Protein AF-A0A919LSC1-F1 (afdb_monomer)

Structure (mmCIF, N/CA/C/O backbone):
data_AF-A0A919LSC1-F1
#
_entry.id   AF-A0A919LSC1-F1
#
loop_
_atom_site.group_PDB
_atom_site.id
_atom_site.type_symbol
_atom_site.label_atom_id
_atom_site.label_alt_id
_atom_site.label_comp_id
_atom_site.label_asym_id
_atom_site.label_entity_id
_atom_site.label_seq_id
_atom_site.pdbx_PDB_ins_code
_atom_site.Cartn_x
_atom_site.Cartn_y
_atom_site.Cartn_z
_atom_site.occupancy
_atom_site.B_iso_or_equiv
_atom_site.auth_seq_id
_atom_site.auth_comp_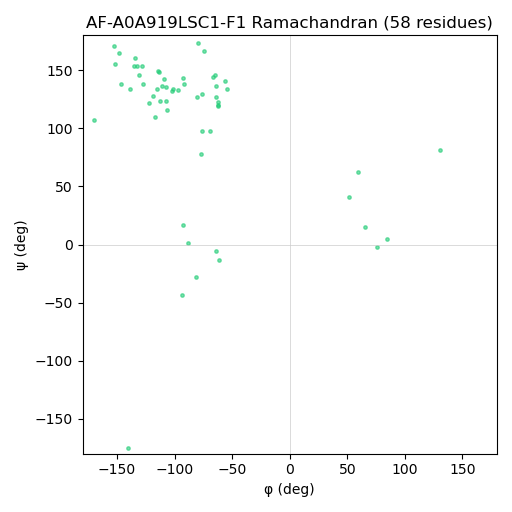id
_atom_site.auth_asym_id
_atom_site.auth_atom_id
_atom_site.pdbx_PDB_model_num
ATOM 1 N N . MET A 1 1 ? -12.049 -4.536 -7.360 1.00 62.03 1 MET A N 1
ATOM 2 C CA . MET A 1 1 ? -10.830 -4.489 -8.199 1.00 62.03 1 MET A CA 1
ATOM 3 C C . MET A 1 1 ? -10.147 -3.158 -7.933 1.00 62.03 1 MET A C 1
ATOM 5 O O . MET A 1 1 ? -10.845 -2.153 -7.936 1.00 62.03 1 MET A O 1
ATOM 9 N N . LEU A 1 2 ? -8.846 -3.139 -7.629 1.00 75.12 2 LEU A N 1
ATOM 10 C CA . LEU A 1 2 ? -8.112 -1.877 -7.479 1.00 75.12 2 LEU A CA 1
ATOM 11 C C . LEU A 1 2 ? -7.739 -1.364 -8.875 1.00 75.12 2 LEU A C 1
ATOM 13 O O . LEU A 1 2 ? -7.162 -2.141 -9.638 1.00 75.12 2 LEU A O 1
ATOM 17 N N . PRO A 1 3 ? -8.067 -0.112 -9.236 1.00 81.31 3 PRO A N 1
ATOM 18 C CA . PRO A 1 3 ? -7.595 0.453 -10.491 1.00 81.31 3 PRO A CA 1
ATOM 19 C C . PRO A 1 3 ? -6.069 0.580 -10.450 1.00 81.31 3 PRO A C 1
ATOM 21 O O . PRO A 1 3 ? -5.494 0.860 -9.393 1.00 81.31 3 PRO A O 1
ATOM 24 N N . LEU A 1 4 ? -5.417 0.387 -11.599 1.00 82.00 4 LEU A N 1
ATOM 25 C CA . LEU A 1 4 ? -3.988 0.652 -11.723 1.00 82.00 4 LEU A CA 1
ATOM 26 C C . LEU A 1 4 ? -3.751 2.149 -11.454 1.00 82.00 4 LEU A C 1
ATOM 28 O O . LEU A 1 4 ? -4.324 2.973 -12.169 1.00 82.00 4 LEU A O 1
ATOM 32 N N . PRO A 1 5 ? -2.964 2.530 -10.430 1.00 79.81 5 PRO A N 1
ATOM 33 C CA . PRO A 1 5 ? -2.738 3.937 -10.147 1.00 79.81 5 PRO A CA 1
ATOM 34 C C . PRO A 1 5 ? -1.939 4.587 -11.279 1.00 79.81 5 PRO A C 1
ATOM 36 O O . PRO A 1 5 ? -1.025 3.977 -11.836 1.00 79.81 5 PRO A O 1
ATOM 39 N N . GLU A 1 6 ? -2.247 5.845 -11.579 1.00 85.12 6 GLU A N 1
ATOM 40 C CA . GLU A 1 6 ? -1.490 6.628 -12.553 1.00 85.12 6 GLU A CA 1
ATOM 41 C C . GLU A 1 6 ? 0.002 6.685 -12.176 1.00 85.12 6 GLU A C 1
ATOM 43 O O . GLU A 1 6 ? 0.366 6.772 -10.998 1.00 85.12 6 GLU A O 1
ATOM 48 N N . GLY A 1 7 ? 0.873 6.596 -13.184 1.00 88.62 7 GLY A N 1
ATOM 49 C CA . GLY A 1 7 ? 2.326 6.569 -13.000 1.00 88.62 7 GLY A CA 1
ATOM 50 C C . GLY A 1 7 ? 2.919 5.188 -12.697 1.00 88.62 7 GLY A C 1
ATOM 51 O O . GLY A 1 7 ? 4.131 5.094 -12.494 1.00 88.62 7 GLY A O 1
ATOM 52 N N . TYR A 1 8 ? 2.113 4.121 -12.715 1.00 91.69 8 TYR A N 1
ATOM 53 C CA . TYR A 1 8 ? 2.572 2.738 -12.553 1.00 91.69 8 TYR A CA 1
ATOM 54 C C . TYR A 1 8 ? 2.361 1.903 -13.814 1.00 91.69 8 TYR A C 1
ATOM 56 O O . TYR A 1 8 ? 1.436 2.124 -14.589 1.00 91.69 8 TYR A O 1
ATOM 64 N N . THR A 1 9 ? 3.243 0.926 -14.009 1.00 92.88 9 THR A N 1
ATOM 65 C CA . THR A 1 9 ? 3.078 -0.127 -15.018 1.00 92.88 9 THR A CA 1
ATOM 66 C C . THR A 1 9 ? 2.117 -1.207 -14.510 1.00 92.88 9 THR A C 1
ATOM 68 O O . THR A 1 9 ? 1.775 -1.241 -13.330 1.00 92.88 9 THR A O 1
ATOM 71 N N . GLY A 1 10 ? 1.750 -2.167 -15.364 1.00 90.88 10 GLY A N 1
ATOM 72 C CA . GLY A 1 10 ? 0.967 -3.342 -14.956 1.00 90.88 10 GLY A CA 1
ATOM 73 C C . GLY A 1 10 ? 1.671 -4.283 -13.963 1.00 90.88 10 GLY A C 1
ATOM 74 O O . GLY A 1 10 ? 1.042 -5.220 -13.474 1.00 90.88 10 GLY A O 1
ATOM 75 N N . HIS A 1 11 ? 2.949 -4.057 -13.631 1.00 93.06 11 HIS A N 1
ATOM 76 C CA . HIS A 1 11 ? 3.677 -4.853 -12.643 1.00 93.06 11 HIS A CA 1
ATOM 77 C C . HIS A 1 11 ? 3.279 -4.461 -11.217 1.00 93.06 11 HIS A C 1
ATOM 79 O O . HIS A 1 11 ? 4.026 -3.773 -10.523 1.00 93.06 11 HIS A O 1
ATOM 85 N N . VAL A 1 12 ? 2.117 -4.942 -10.777 1.00 92.75 12 VAL A N 1
ATOM 86 C CA . VAL A 1 12 ? 1.613 -4.827 -9.403 1.00 92.75 12 VAL A CA 1
ATOM 87 C C . VAL A 1 12 ? 1.353 -6.230 -8.866 1.00 92.75 12 VAL A C 1
ATOM 89 O O . VAL A 1 12 ? 0.598 -6.987 -9.473 1.00 92.75 12 VAL A O 1
ATOM 92 N N . ARG A 1 13 ? 2.000 -6.608 -7.760 1.00 94.12 13 ARG A N 1
ATOM 93 C CA . ARG A 1 13 ? 1.982 -7.997 -7.276 1.00 94.12 13 ARG A CA 1
ATOM 94 C C . ARG A 1 13 ? 2.167 -8.127 -5.765 1.00 94.12 13 ARG A C 1
ATOM 96 O O . ARG A 1 13 ? 2.507 -7.165 -5.076 1.00 94.12 13 ARG A O 1
ATOM 103 N N . ASP A 1 14 ? 1.956 -9.357 -5.309 1.00 95.44 14 ASP A N 1
ATOM 104 C CA . ASP A 1 14 ? 2.308 -9.872 -3.984 1.00 95.44 14 ASP A CA 1
ATOM 105 C C . ASP A 1 14 ? 1.648 -9.111 -2.816 1.00 95.44 14 ASP A C 1
ATOM 107 O O . ASP A 1 14 ? 2.339 -8.504 -1.994 1.00 95.44 14 ASP A O 1
ATOM 111 N N . PRO A 1 15 ? 0.301 -9.120 -2.716 1.00 95.25 15 PRO A N 1
ATOM 112 C CA . PRO A 1 15 ? -0.393 -8.497 -1.597 1.00 95.25 15 PRO A CA 1
ATOM 113 C C . PRO A 1 15 ? -0.023 -9.154 -0.270 1.00 95.25 15 PRO A C 1
ATOM 115 O O . PRO A 1 15 ? -0.287 -10.335 -0.048 1.00 95.25 15 PRO A O 1
ATOM 118 N N . LYS A 1 16 ? 0.488 -8.348 0.663 1.00 97.50 16 LYS A N 1
ATOM 119 C CA . LYS A 1 16 ? 0.516 -8.695 2.087 1.00 97.50 16 LYS A CA 1
ATOM 120 C C . LYS A 1 16 ? -0.533 -7.865 2.808 1.00 97.50 16 LYS A C 1
ATOM 122 O O . LYS A 1 16 ? -0.411 -6.644 2.878 1.00 97.50 16 LYS A O 1
ATOM 127 N N . VAL A 1 17 ? -1.533 -8.545 3.360 1.00 97.56 17 VAL A N 1
ATOM 128 C CA . VAL A 1 17 ? -2.648 -7.943 4.098 1.00 97.56 17 VAL A CA 1
ATOM 129 C C . VAL A 1 17 ? -2.544 -8.302 5.574 1.00 97.56 17 VAL A C 1
ATOM 131 O O . VAL A 1 17 ? -2.273 -9.453 5.911 1.00 97.56 17 VAL A O 1
ATOM 134 N N . TRP A 1 18 ? -2.765 -7.332 6.458 1.00 97.88 18 TRP A N 1
ATOM 135 C CA . TRP A 1 18 ? -2.847 -7.571 7.899 1.00 97.88 18 TRP A CA 1
ATOM 136 C C . TRP A 1 18 ? -3.804 -6.590 8.579 1.00 97.88 18 TRP A C 1
ATOM 138 O O . TRP A 1 18 ? -4.189 -5.571 8.000 1.00 97.88 18 TRP A O 1
ATOM 148 N N . ARG A 1 19 ? -4.198 -6.911 9.814 1.00 97.69 19 ARG A N 1
ATOM 149 C CA . ARG A 1 19 ? -5.028 -6.057 10.666 1.00 97.69 19 ARG A CA 1
ATOM 150 C C . ARG A 1 19 ? -4.228 -5.623 11.886 1.00 97.69 19 ARG A C 1
ATOM 152 O O . ARG A 1 19 ? -3.594 -6.460 12.520 1.00 97.69 19 ARG A O 1
ATOM 159 N N . GLN A 1 20 ? -4.289 -4.341 12.217 1.00 97.44 20 GLN A N 1
ATOM 160 C CA . GLN A 1 20 ? -3.672 -3.774 13.412 1.00 97.44 20 GLN A CA 1
ATOM 161 C C . GLN A 1 20 ? -4.550 -2.633 13.929 1.00 97.44 20 GLN A C 1
ATOM 163 O O . GLN A 1 20 ? -5.089 -1.874 13.127 1.00 97.44 20 GLN A O 1
ATOM 168 N N . ASP A 1 21 ? -4.746 -2.546 15.246 1.00 96.44 21 ASP A N 1
ATOM 169 C CA . ASP A 1 21 ? -5.489 -1.455 15.900 1.00 96.44 21 ASP A CA 1
ATOM 170 C C . ASP A 1 21 ? -6.877 -1.201 15.285 1.00 96.44 21 ASP A C 1
ATOM 172 O O . ASP A 1 21 ? -7.306 -0.076 15.039 1.00 96.44 21 ASP A O 1
ATOM 176 N N . GLY A 1 22 ? -7.582 -2.289 14.963 1.00 96.31 22 GLY A N 1
ATOM 177 C CA . GLY A 1 22 ? -8.913 -2.236 14.360 1.00 96.31 22 GLY A CA 1
ATOM 178 C C . GLY A 1 22 ? -8.945 -1.875 12.870 1.00 96.31 22 GLY A C 1
ATOM 179 O O . GLY A 1 22 ? -10.025 -1.936 12.287 1.00 96.31 22 GLY A O 1
ATOM 180 N N . ARG A 1 23 ? -7.804 -1.593 12.230 1.00 97.25 23 ARG A N 1
ATOM 181 C CA . ARG A 1 23 ? -7.699 -1.169 10.826 1.00 97.25 23 ARG A CA 1
ATOM 182 C C . ARG A 1 23 ? -6.992 -2.209 9.956 1.00 97.25 23 ARG A C 1
ATOM 184 O O . ARG A 1 23 ? -6.111 -2.931 10.422 1.00 97.25 23 ARG A O 1
ATOM 191 N N . TRP A 1 24 ? -7.380 -2.292 8.686 1.00 97.81 24 TRP A N 1
ATOM 192 C CA . TRP A 1 24 ? -6.726 -3.146 7.695 1.00 97.81 24 TRP A CA 1
ATOM 193 C C .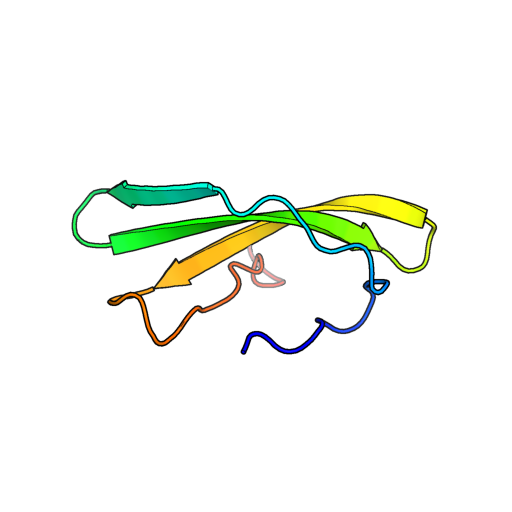 TRP A 1 24 ? -5.643 -2.385 6.943 1.00 97.81 24 TRP A C 1
ATOM 195 O O . TRP A 1 24 ? -5.817 -1.213 6.601 1.00 97.81 24 TRP A O 1
ATOM 205 N N . TYR A 1 25 ? -4.556 -3.086 6.643 1.00 97.12 25 TYR A N 1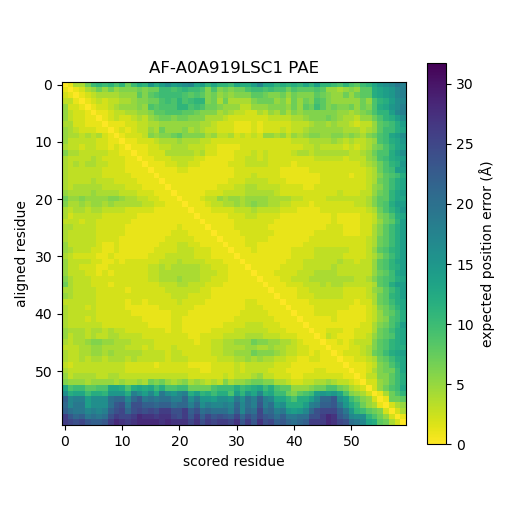
ATOM 206 C CA . TYR A 1 25 ? -3.414 -2.588 5.893 1.00 97.12 25 TYR A CA 1
ATOM 207 C C . TYR A 1 25 ? -3.058 -3.567 4.780 1.00 97.12 25 TYR A C 1
ATOM 209 O O . TYR A 1 25 ? -3.195 -4.782 4.939 1.00 97.12 25 TYR A O 1
ATOM 217 N N . MET A 1 26 ? -2.595 -3.031 3.656 1.00 97.06 26 MET A N 1
ATOM 218 C CA . MET A 1 26 ? -2.080 -3.815 2.540 1.00 97.06 26 MET A CA 1
ATOM 219 C C . MET A 1 26 ? -0.842 -3.145 1.970 1.00 97.06 26 MET A C 1
ATOM 221 O O . MET A 1 26 ? -0.858 -1.941 1.707 1.00 97.06 26 MET A O 1
ATOM 225 N N . VAL A 1 27 ? 0.205 -3.934 1.738 1.00 96.69 27 VAL A N 1
ATOM 226 C CA . VAL A 1 27 ? 1.337 -3.523 0.904 1.00 96.69 27 VAL A CA 1
ATOM 227 C C . VAL A 1 27 ? 1.342 -4.287 -0.414 1.00 96.69 27 VAL A C 1
ATOM 229 O O . VAL A 1 27 ? 1.013 -5.473 -0.439 1.00 96.69 27 VAL A O 1
ATOM 232 N N . LEU A 1 28 ? 1.715 -3.595 -1.491 1.00 95.81 28 LEU A 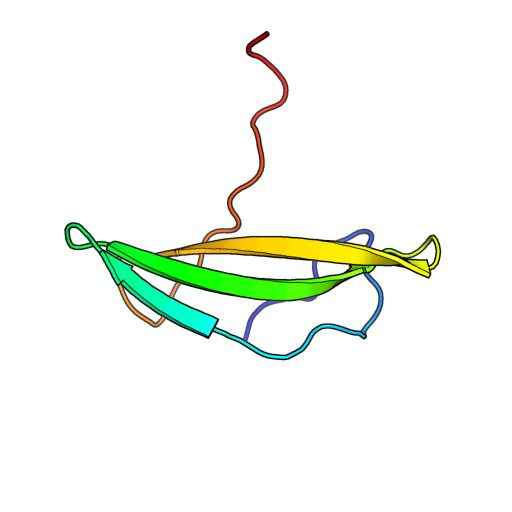N 1
ATOM 233 C CA . LEU A 1 28 ? 1.925 -4.162 -2.826 1.00 95.81 28 LEU A CA 1
ATOM 234 C C . LEU A 1 28 ? 3.306 -3.772 -3.344 1.00 95.81 28 LEU A C 1
ATOM 236 O O . LEU A 1 28 ? 3.710 -2.609 -3.228 1.00 95.81 28 LEU A O 1
ATOM 240 N N . GLY A 1 29 ? 3.993 -4.723 -3.973 1.00 96.00 29 GLY A N 1
ATOM 241 C CA . GLY A 1 29 ? 5.129 -4.417 -4.833 1.00 96.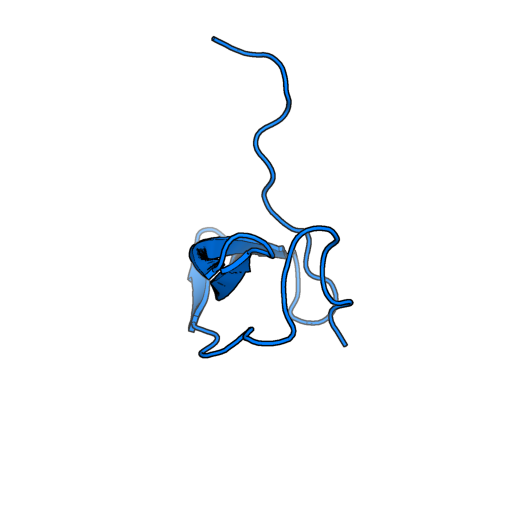00 29 GLY A CA 1
ATOM 242 C C . GLY A 1 29 ? 4.624 -3.864 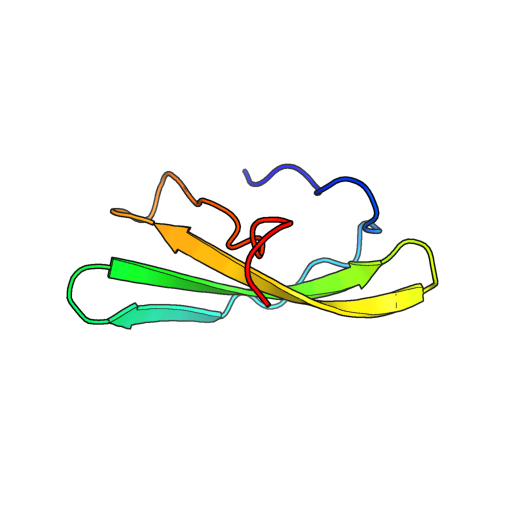-6.162 1.00 96.00 29 GLY A C 1
ATOM 243 O O . GLY A 1 29 ? 3.751 -4.465 -6.788 1.00 96.00 29 GLY A O 1
ATOM 244 N N . ALA A 1 30 ? 5.161 -2.726 -6.595 1.00 95.62 30 ALA A N 1
ATOM 245 C CA . ALA A 1 30 ? 4.801 -2.090 -7.857 1.00 95.62 30 ALA A CA 1
ATOM 246 C C . ALA A 1 30 ? 6.043 -1.629 -8.632 1.00 95.62 30 ALA A C 1
ATOM 248 O O . ALA A 1 30 ? 7.111 -1.438 -8.050 1.00 95.62 30 ALA A O 1
ATOM 249 N N . GLN A 1 31 ? 5.903 -1.414 -9.938 1.00 96.19 31 GLN A N 1
ATOM 250 C CA . GLN A 1 31 ? 6.914 -0.741 -10.755 1.00 96.19 31 GLN A CA 1
ATOM 251 C C . GLN A 1 31 ? 6.323 0.535 -11.358 1.00 96.19 31 GLN A C 1
ATOM 253 O O . GLN A 1 31 ? 5.255 0.492 -11.974 1.00 96.19 31 GLN A O 1
ATOM 258 N N . ASP A 1 32 ? 7.005 1.665 -11.178 1.00 95.06 32 ASP A N 1
ATOM 259 C CA . ASP A 1 32 ? 6.602 2.919 -11.817 1.00 95.06 32 ASP A CA 1
ATOM 260 C C . ASP A 1 32 ? 6.927 2.928 -13.321 1.00 95.06 32 ASP A C 1
ATOM 262 O O . ASP A 1 32 ? 7.685 2.095 -13.819 1.00 95.06 32 ASP A O 1
ATOM 266 N N . VAL A 1 33 ? 6.363 3.880 -14.067 1.00 96.00 33 VAL A N 1
ATOM 267 C CA . VAL A 1 33 ? 6.620 4.021 -15.518 1.00 96.00 33 VAL A CA 1
ATOM 268 C C . VAL A 1 33 ? 8.088 4.311 -15.864 1.00 96.00 33 VAL A C 1
ATOM 270 O O . VAL A 1 33 ? 8.484 4.178 -17.016 1.00 96.00 33 VAL A O 1
ATOM 273 N N . GLN A 1 34 ? 8.911 4.665 -14.873 1.00 96.81 34 GLN A N 1
ATOM 274 C CA . GLN A 1 34 ? 10.358 4.854 -15.002 1.00 96.81 34 GLN A CA 1
ATOM 275 C C . GLN A 1 34 ? 11.129 3.564 -14.669 1.00 96.81 34 GLN A C 1
ATOM 277 O O . GLN A 1 34 ? 12.332 3.615 -14.426 1.00 96.81 34 GLN A O 1
ATOM 282 N N . GLN A 1 35 ? 10.446 2.412 -14.649 1.00 95.44 35 GLN A N 1
ATOM 283 C CA . GLN A 1 35 ? 11.000 1.083 -14.372 1.00 95.44 35 GLN A CA 1
ATOM 284 C C . GLN A 1 35 ? 11.542 0.902 -12.942 1.00 95.44 35 GLN A C 1
ATOM 286 O O . GLN A 1 35 ? 12.223 -0.084 -12.655 1.00 95.44 35 GLN A O 1
ATOM 291 N N . ARG A 1 36 ? 11.215 1.796 -12.000 1.00 96.81 36 ARG A N 1
ATOM 292 C CA . ARG A 1 36 ? 11.713 1.720 -10.618 1.00 96.81 36 ARG A CA 1
ATOM 293 C C . ARG A 1 36 ? 10.752 0.945 -9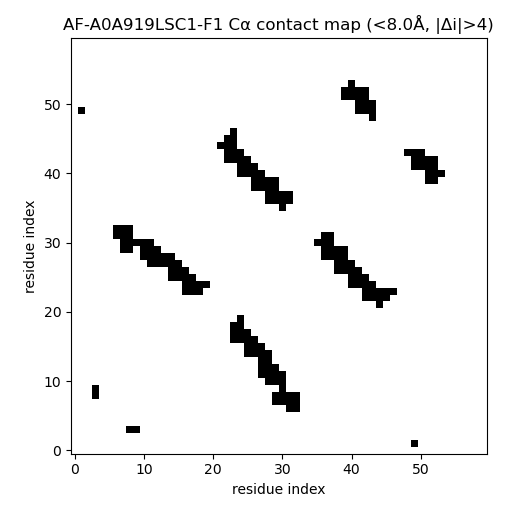.730 1.00 96.81 36 ARG A C 1
ATOM 295 O O . ARG A 1 36 ? 9.541 1.163 -9.764 1.00 96.81 36 ARG A O 1
ATOM 302 N N . GLY A 1 37 ? 11.308 0.093 -8.871 1.00 95.56 37 GLY A N 1
ATOM 303 C CA . GLY A 1 37 ? 10.550 -0.595 -7.828 1.00 95.56 37 GLY A CA 1
ATOM 304 C C . GLY A 1 37 ? 9.962 0.383 -6.807 1.00 95.56 37 GLY A C 1
ATOM 305 O O . GLY A 1 37 ? 10.627 1.325 -6.369 1.00 95.56 37 GLY A O 1
ATOM 306 N N . LYS A 1 38 ? 8.705 0.159 -6.429 1.00 95.12 38 LYS A N 1
ATOM 307 C CA . LYS A 1 38 ? 7.945 0.936 -5.447 1.00 95.12 38 LYS A CA 1
ATOM 308 C C . LYS A 1 38 ? 7.192 -0.003 -4.512 1.00 95.12 38 LYS A C 1
ATOM 310 O O . LYS A 1 38 ? 6.820 -1.111 -4.892 1.00 95.12 38 LYS A O 1
ATOM 315 N N . VAL A 1 39 ? 6.921 0.483 -3.306 1.00 94.50 39 VAL A N 1
ATOM 316 C CA . VAL A 1 39 ? 5.998 -0.155 -2.365 1.00 94.50 39 VAL A CA 1
ATOM 317 C C . VAL A 1 39 ? 4.790 0.753 -2.216 1.00 94.50 39 VAL A C 1
ATOM 319 O O . VAL A 1 39 ? 4.930 1.931 -1.884 1.00 94.50 39 VAL A O 1
ATOM 322 N N . LEU A 1 40 ? 3.606 0.212 -2.484 1.00 93.19 40 LEU A N 1
ATOM 323 C CA . LEU A 1 40 ? 2.345 0.907 -2.258 1.00 93.19 40 LEU A CA 1
ATOM 324 C C . LEU A 1 40 ? 1.775 0.475 -0.919 1.00 93.19 40 LEU A C 1
ATOM 326 O O . LEU A 1 40 ? 1.694 -0.720 -0.657 1.00 93.19 40 LEU A O 1
ATOM 330 N N . LEU A 1 41 ? 1.340 1.436 -0.109 1.00 94.62 41 LEU A N 1
ATOM 331 C CA . LEU A 1 41 ? 0.616 1.183 1.130 1.00 94.62 41 LEU A CA 1
ATOM 332 C C . LEU A 1 41 ? -0.851 1.569 0.946 1.00 94.62 41 LEU A C 1
ATOM 334 O O . LEU A 1 41 ? -1.157 2.635 0.411 1.00 94.62 41 LEU A O 1
ATOM 338 N N . PHE A 1 42 ? -1.754 0.721 1.420 1.00 94.44 42 PHE A N 1
ATOM 339 C CA . PHE A 1 42 ? -3.188 0.970 1.470 1.00 94.44 42 PHE A CA 1
ATOM 340 C C . PHE A 1 42 ? -3.720 0.720 2.878 1.00 94.44 42 PHE A C 1
ATOM 342 O O . PHE A 1 42 ? -3.173 -0.093 3.624 1.00 94.44 42 PHE A O 1
ATOM 349 N N . THR A 1 43 ? -4.815 1.397 3.220 1.00 95.81 43 THR A N 1
ATOM 350 C CA . THR A 1 43 ? -5.556 1.177 4.466 1.00 95.81 43 THR A CA 1
ATOM 351 C C . THR A 1 43 ? -7.050 1.060 4.202 1.00 95.81 43 THR A C 1
ATOM 353 O O . THR A 1 43 ? -7.548 1.647 3.239 1.00 95.81 43 THR A O 1
ATOM 356 N N . ALA A 1 44 ? -7.764 0.348 5.067 1.00 95.94 44 ALA A N 1
ATOM 357 C CA . ALA A 1 44 ? -9.203 0.159 4.944 1.00 95.94 44 ALA A CA 1
ATOM 358 C C . ALA A 1 44 ? -9.882 -0.066 6.306 1.00 95.94 44 ALA A C 1
ATOM 360 O O . A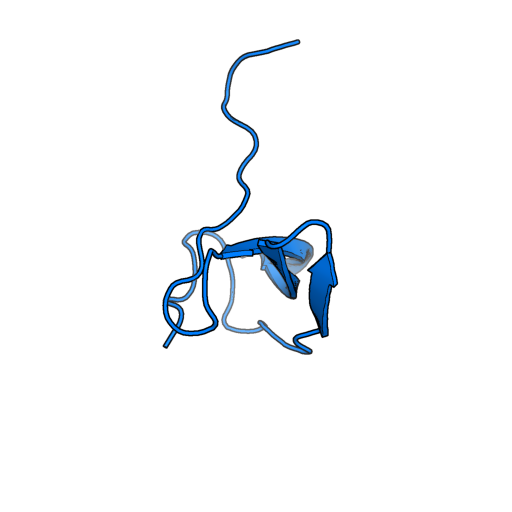LA A 1 44 ? -9.243 -0.507 7.265 1.00 95.94 44 ALA A O 1
ATOM 361 N N . SER A 1 45 ? -11.179 0.241 6.392 1.00 96.25 45 SER A N 1
ATOM 362 C CA . SER A 1 45 ? -12.040 -0.137 7.527 1.00 96.25 45 SER A CA 1
ATOM 363 C C . SER A 1 45 ? -12.533 -1.584 7.420 1.00 96.25 45 SER A C 1
ATOM 365 O O . SER A 1 45 ? -12.754 -2.237 8.436 1.00 96.25 45 SER A O 1
ATOM 367 N N . ASP A 1 46 ? -12.649 -2.102 6.198 1.00 94.19 46 ASP A N 1
ATOM 368 C CA . ASP A 1 46 ? -13.028 -3.477 5.870 1.00 94.19 46 ASP A CA 1
ATOM 369 C C . ASP A 1 46 ? -12.185 -4.005 4.691 1.00 94.19 46 ASP A C 1
ATOM 371 O O . ASP A 1 46 ? -11.250 -3.351 4.248 1.00 94.19 46 ASP A O 1
ATOM 375 N N . LEU A 1 47 ? -12.465 -5.210 4.190 1.00 92.06 47 LEU A N 1
ATOM 376 C CA . LEU A 1 47 ? -11.693 -5.810 3.090 1.00 92.06 47 LEU A CA 1
ATOM 377 C C . LEU A 1 47 ? -12.209 -5.438 1.685 1.00 92.06 47 LEU A C 1
ATOM 379 O O . LEU A 1 47 ? -11.659 -5.921 0.692 1.00 92.06 47 LEU A O 1
ATOM 383 N N . ARG A 1 48 ? -13.261 -4.615 1.582 1.00 90.69 48 ARG A N 1
ATOM 384 C CA . ARG A 1 48 ? -13.929 -4.253 0.322 1.00 90.69 48 ARG A CA 1
ATOM 385 C C . ARG A 1 48 ? -13.365 -2.965 -0.266 1.00 90.69 48 ARG A C 1
ATOM 387 O O . ARG A 1 48 ? -13.108 -2.920 -1.469 1.00 90.69 48 ARG A O 1
ATOM 394 N N . GLU A 1 49 ? -13.138 -1.950 0.568 1.00 91.94 49 GLU A N 1
ATOM 395 C CA . GLU A 1 49 ? -12.711 -0.620 0.119 1.00 91.94 49 GLU A CA 1
ATOM 396 C C . GLU A 1 49 ? -11.328 -0.219 0.639 1.00 91.94 49 GLU A C 1
ATOM 398 O O . GLU A 1 49 ? -11.149 0.125 1.805 1.00 91.94 49 GLU A O 1
ATOM 403 N N . TRP A 1 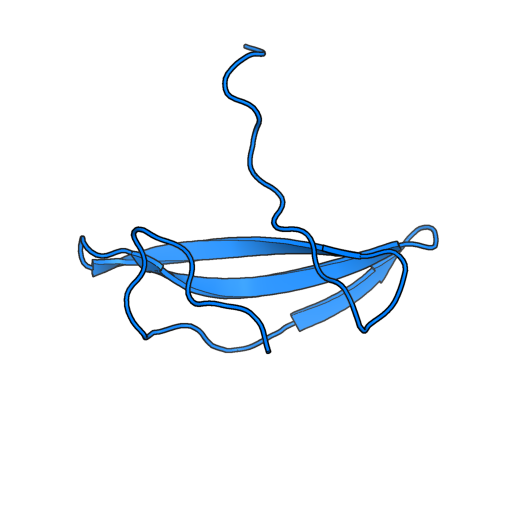50 ? -10.346 -0.174 -0.262 1.00 93.38 50 TRP A N 1
ATOM 404 C CA . TRP A 1 50 ? -8.969 0.198 0.064 1.00 93.38 50 TRP A CA 1
ATOM 405 C C . TRP A 1 50 ? -8.650 1.634 -0.346 1.00 93.38 50 TRP A C 1
ATOM 407 O O . TRP A 1 50 ? -8.870 2.034 -1.489 1.00 93.38 50 TRP A O 1
ATOM 417 N N . ARG A 1 51 ? -8.042 2.399 0.564 1.00 93.19 51 ARG A N 1
ATOM 418 C CA . ARG A 1 51 ? -7.527 3.751 0.305 1.00 93.19 51 ARG A CA 1
ATOM 419 C C . ARG A 1 51 ? -6.011 3.732 0.268 1.00 93.19 51 ARG A C 1
ATOM 421 O O . ARG A 1 51 ? -5.376 3.331 1.242 1.00 93.19 51 ARG A O 1
ATOM 428 N N . ARG A 1 52 ? -5.426 4.194 -0.838 1.00 90.31 52 ARG A N 1
ATOM 429 C CA . ARG A 1 52 ? -3.973 4.341 -0.959 1.00 90.31 52 ARG A CA 1
ATOM 430 C C . ARG A 1 52 ? -3.487 5.382 0.043 1.00 90.31 52 ARG A C 1
ATOM 432 O O . ARG A 1 52 ? -3.973 6.509 0.056 1.00 90.31 52 ARG A O 1
ATOM 439 N N . TRP A 1 53 ? -2.508 5.009 0.852 1.00 85.31 53 TRP A N 1
ATOM 440 C CA . TRP A 1 53 ? -1.788 5.935 1.706 1.00 85.31 53 TRP A CA 1
ATOM 441 C C . TRP A 1 53 ? -0.815 6.730 0.834 1.00 85.31 53 TRP A C 1
ATOM 443 O O . TRP A 1 53 ? 0.256 6.253 0.461 1.00 85.31 53 TRP A O 1
ATOM 453 N N . ALA A 1 54 ? -1.219 7.933 0.442 1.00 77.31 54 ALA A N 1
ATOM 454 C CA . ALA A 1 54 ? -0.339 8.903 -0.187 1.00 77.31 54 ALA A CA 1
ATOM 455 C C . ALA A 1 54 ? 0.051 9.936 0.868 1.00 77.31 54 ALA A C 1
ATOM 457 O O . ALA A 1 54 ? -0.806 10.426 1.601 1.00 77.31 54 ALA A O 1
ATOM 458 N N . ARG A 1 55 ? 1.339 10.272 0.951 1.00 60.41 55 ARG A N 1
ATOM 459 C CA . ARG A 1 55 ? 1.778 11.409 1.758 1.00 60.41 55 ARG A CA 1
ATOM 460 C C . ARG A 1 55 ? 1.124 12.663 1.164 1.00 60.41 55 ARG A C 1
ATOM 462 O O . ARG A 1 55 ? 1.326 12.935 -0.019 1.00 60.41 55 ARG A O 1
ATOM 469 N N . SER A 1 56 ? 0.324 13.386 1.946 1.00 50.06 56 SER A N 1
ATOM 470 C CA . SER A 1 56 ? -0.192 14.697 1.544 1.00 50.06 56 SER A CA 1
ATOM 471 C C . SER A 1 56 ? 0.993 15.598 1.163 1.00 50.06 56 SER A C 1
ATOM 473 O O . SER A 1 56 ? 1.987 15.613 1.900 1.00 50.06 56 SER A O 1
ATOM 475 N N . PRO A 1 57 ? 0.945 16.333 0.038 1.00 44.81 57 PRO A N 1
ATOM 476 C CA . PRO A 1 57 ? 1.950 17.342 -0.254 1.00 44.81 57 PRO A CA 1
ATOM 477 C C . PRO A 1 57 ? 1.749 18.491 0.738 1.00 44.81 57 PRO A C 1
ATOM 479 O O . PRO A 1 57 ? 0.856 19.312 0.577 1.00 44.81 57 PRO A O 1
ATOM 482 N N . GLY A 1 58 ? 2.536 18.497 1.809 1.00 48.25 58 GLY A N 1
ATOM 483 C CA . GLY A 1 58 ? 2.499 19.541 2.829 1.00 48.25 58 GLY A CA 1
ATOM 484 C C . GLY A 1 58 ? 2.416 18.956 4.226 1.00 48.25 58 GLY A C 1
ATOM 485 O O . GLY A 1 58 ? 1.340 18.826 4.792 1.00 48.25 58 GLY A O 1
ATOM 486 N N . THR A 1 59 ? 3.568 18.554 4.748 1.00 40.75 59 THR A N 1
ATOM 487 C CA . THR A 1 59 ? 4.074 18.909 6.083 1.00 40.75 59 THR A CA 1
ATOM 488 C C . THR A 1 59 ? 5.520 18.399 6.089 1.00 40.75 59 THR A C 1
ATOM 490 O O . THR A 1 59 ? 5.770 17.187 6.006 1.00 40.75 59 THR A O 1
ATOM 493 N N . THR A 1 60 ? 6.446 19.352 6.017 1.00 40.22 60 THR A N 1
ATOM 494 C CA . THR A 1 60 ? 7.846 19.204 6.428 1.00 40.22 60 THR A CA 1
ATOM 495 C C . THR A 1 60 ? 7.906 19.566 7.898 1.00 40.22 60 THR A C 1
ATOM 497 O O . THR A 1 60 ? 7.182 20.518 8.266 1.00 40.22 60 THR A O 1
#

Radius of gyration: 12.44 Å; Cα contacts (8 Å, |Δi|>4): 96; chains: 1; bounding box: 26×29×31 Å

Mean predicted aligned error: 5.07 Å

InterPro domains:
  IPR013148 Glycosyl hydrolase family 32, N-terminal [PF00251] (4-52)
  IPR023296 Glycosyl hydrolase, five-bladed beta-propeller domain superfamily [G3DSA:2.115.10.20] (1-57)
  IPR023296 Glycosyl hydrolase, five-bladed beta-propeller domain superfamily [SSF75005] (3-52)
  IPR051214 Glycosyl Hydrolase 32 Enzymes [PTHR43101] (5-51)

pLDDT: mean 87.98, std 15.12, range [40.22, 97.88]

Nearest PDB structures (foldseek):
  6xn1-assembly1_A  TM=8.360E-01  e=1.221E+00  Xanthomonas citri pv. citri str. 306
  6xn2-assembly1_A  TM=8.526E-01  e=1.295E+00  Xanthomonas citri pv. citri str. 306
  1vkd-assembly1_A  TM=6.236E-01  e=4.005E-01  Thermotoga maritima MSB8
  4udg-assembly1_A  TM=7.378E-01  e=1.544E+00  uncultured organism
  3lyg-assembly1_A-2  TM=6.505E-01  e=1.736E+00  Colwellia psychrerythraea 34H

Secondary structure (DSSP, 8-state):
-PPPPTTEEEEEEEEEEEEETTEEEEEEEEEETTS-EEEEEEEESSSS--EE-PPPS---

Sequence (60 aa):
MLPLPEGYTGHVRDPKVWRQDGRWYMVLGAQDVQQRGKVLLFTASDLREWRRWARSPGTT

Organism: Klebsiella pneumoniae (NCBI:txid573)

Foldseek 3Di:
DDPDDPQFDPPKDDWDWDDDPQKIKIWIWTAGPVRDIDIWIWIDNDPPDIDTDDDPPDDD

Solvent-accessible surface area (backbone atoms only — not comparable to full-atom values): 3826 Å² total; per-residue (Å²): 135,84,76,85,57,88,70,46,48,89,55,65,45,75,78,48,74,53,76,57,96,87,32,34,38,36,38,31,45,32,25,32,74,84,73,42,82,43,78,47,45,30,37,21,85,55,96,84,57,77,44,72,65,67,84,69,95,80,80,131